Protein AF-A0A2M7X7B0-F1 (afdb_monomer_lite)

Secondary structure (DSSP, 8-state):
--HHHHHHHHHHHHHHHHHHHHHHTTTS-HHHHHHHHHHHHHHHHHHHHHHH--SHHHHHHHHHHHHHHHHHHHHHSTT-HHHHHHHHHHHHHHHHHHHHHHHHHHHHHHHHHHHHHHGGGTS--

Radius of gyration: 21.98 Å; chains: 1; bounding box: 60×20×62 Å

Sequence (125 aa):
VGIGSTMFIGLGLVALSMVVMMRVTGQAAPVAREDLAFALSVILLGMLMMVTRRNAVGQVIGFMSLENGLVLAATGAKGMPLVVEISVAFSVLIAFIVIGIFLFRIRERFDTVDLSALDRHRGGQ

pLDDT: mean 77.66, std 11.32, range [42.94, 92.81]

Foldseek 3Di:
DDPVVLVVVLVVQLVVLLVVLVVPVVPPDPQLSVLLSQLSSQLVNLVSQCVVDPDPVSPVVSVVSNLVSQLSNQVSPPPRVVSNVVSVVVVVVVVVVVVVVVVVVVVVVVVVVVVVVVVVVVDDD

Structure (mmCIF, N/CA/C/O backbone):
data_AF-A0A2M7X7B0-F1
#
_entry.id   AF-A0A2M7X7B0-F1
#
loop_
_atom_site.group_PDB
_atom_site.id
_atom_site.type_symbol
_atom_site.label_atom_id
_atom_site.label_alt_id
_atom_site.label_comp_id
_atom_site.label_asym_id
_atom_site.label_entity_id
_atom_site.label_seq_id
_atom_site.pdbx_PDB_ins_code
_atom_site.Cartn_x
_atom_site.Cartn_y
_atom_site.Cartn_z
_atom_site.occupancy
_atom_site.B_iso_or_equiv
_atom_site.auth_seq_id
_atom_site.auth_comp_id
_atom_site.auth_asym_id
_atom_site.auth_atom_id
_atom_site.pdbx_PDB_model_num
ATOM 1 N N . VAL A 1 1 ? -3.226 -9.394 -18.814 1.00 61.44 1 VAL A N 1
ATOM 2 C CA . VAL A 1 1 ? -4.581 -9.120 -18.276 1.00 61.44 1 VAL A CA 1
ATOM 3 C C . VAL A 1 1 ? -5.034 -7.779 -18.826 1.00 61.44 1 VAL A C 1
ATOM 5 O O . VAL A 1 1 ? -4.208 -6.874 -18.879 1.00 61.44 1 VAL A O 1
ATOM 8 N N . GLY A 1 2 ? -6.273 -7.660 -19.306 1.00 82.00 2 GLY A N 1
ATOM 9 C CA . GLY A 1 2 ? -6.800 -6.380 -19.790 1.00 82.00 2 GLY A CA 1
ATOM 10 C C . GLY A 1 2 ? -6.999 -5.382 -18.645 1.00 82.00 2 GLY A C 1
ATOM 11 O O . GLY A 1 2 ? -7.335 -5.784 -17.531 1.00 82.00 2 GLY A O 1
ATOM 12 N N . ILE A 1 3 ? -6.815 -4.088 -18.929 1.00 79.50 3 ILE A N 1
ATOM 13 C CA . ILE A 1 3 ? -6.933 -2.999 -17.939 1.00 79.50 3 ILE A CA 1
ATOM 14 C C . ILE A 1 3 ? -8.324 -3.010 -17.278 1.00 79.50 3 ILE A C 1
ATOM 16 O O . ILE A 1 3 ? -8.434 -2.887 -16.059 1.00 79.50 3 ILE A O 1
ATOM 20 N N . GLY A 1 4 ? -9.380 -3.253 -18.064 1.00 85.94 4 GLY A N 1
ATOM 21 C CA . GLY A 1 4 ? -10.751 -3.355 -17.555 1.00 85.94 4 GLY A CA 1
ATOM 22 C C . GLY A 1 4 ? -10.927 -4.486 -16.538 1.00 85.94 4 GLY A C 1
ATOM 23 O O . GLY A 1 4 ? -11.437 -4.256 -15.446 1.00 85.94 4 GLY A O 1
ATOM 24 N N . SER A 1 5 ? -10.423 -5.688 -16.835 1.00 87.19 5 SER A N 1
ATOM 25 C CA . SER A 1 5 ? -10.509 -6.833 -15.917 1.00 87.19 5 SER A CA 1
ATOM 26 C C . SER A 1 5 ? -9.789 -6.561 -14.594 1.00 87.19 5 SER A C 1
ATOM 28 O O . SER A 1 5 ? -10.313 -6.896 -13.535 1.00 87.19 5 SER A O 1
ATOM 30 N N . THR A 1 6 ? -8.622 -5.906 -14.626 1.00 88.12 6 THR A N 1
ATOM 31 C CA . THR A 1 6 ? -7.910 -5.533 -13.393 1.00 88.12 6 THR A CA 1
ATOM 32 C C . THR A 1 6 ? -8.660 -4.498 -12.561 1.00 88.12 6 THR A C 1
ATOM 34 O O . THR A 1 6 ? -8.628 -4.586 -11.338 1.00 88.12 6 THR A O 1
ATOM 37 N N . MET A 1 7 ? -9.372 -3.556 -13.190 1.00 88.50 7 MET A N 1
ATOM 38 C CA . MET A 1 7 ? -10.169 -2.568 -12.455 1.00 88.50 7 MET A CA 1
ATOM 39 C C . MET A 1 7 ? -11.377 -3.203 -11.763 1.00 88.50 7 MET A C 1
ATOM 41 O O . MET A 1 7 ? -11.644 -2.871 -10.612 1.00 88.50 7 MET A O 1
ATOM 45 N N . PHE A 1 8 ? -12.061 -4.155 -12.407 1.00 92.81 8 PHE A N 1
ATOM 46 C CA . PHE A 1 8 ? -13.165 -4.887 -11.772 1.00 92.81 8 PHE A CA 1
ATOM 47 C C . PHE A 1 8 ? -12.698 -5.730 -10.582 1.00 92.81 8 PHE A C 1
ATOM 49 O O . PHE A 1 8 ? -13.348 -5.724 -9.538 1.00 92.81 8 PHE A O 1
ATOM 56 N N . ILE A 1 9 ? -11.549 -6.404 -10.704 1.00 92.25 9 ILE A N 1
ATOM 57 C CA . ILE A 1 9 ? -10.947 -7.135 -9.579 1.00 92.25 9 ILE A CA 1
ATOM 58 C C . ILE A 1 9 ? -10.576 -6.157 -8.458 1.00 92.25 9 ILE A C 1
ATOM 60 O O . ILE A 1 9 ? -10.890 -6.414 -7.300 1.00 92.25 9 ILE A O 1
ATOM 64 N N . GLY A 1 10 ? -9.969 -5.015 -8.794 1.00 90.94 10 GLY A N 1
ATOM 65 C CA . GLY A 1 10 ? -9.628 -3.971 -7.827 1.00 90.94 10 GLY A CA 1
ATOM 66 C C . GLY A 1 10 ? -10.847 -3.445 -7.067 1.00 90.94 10 GLY A C 1
ATOM 67 O O . GLY A 1 10 ? -10.821 -3.384 -5.841 1.00 90.94 10 GLY A O 1
ATOM 68 N N . LEU A 1 11 ? -11.940 -3.144 -7.772 1.00 92.38 11 LEU A N 1
ATOM 69 C CA . LEU A 1 11 ? -13.203 -2.726 -7.160 1.00 92.38 11 LEU A CA 1
ATOM 70 C C . LEU A 1 11 ? -13.753 -3.798 -6.207 1.00 92.38 11 LEU A C 1
ATOM 72 O O . LEU A 1 11 ? -14.165 -3.482 -5.092 1.00 92.38 11 LEU A O 1
ATOM 76 N N . GLY A 1 12 ? -13.710 -5.067 -6.622 1.00 92.75 12 GLY A N 1
ATOM 77 C CA . GLY A 1 12 ? -14.117 -6.196 -5.787 1.00 92.75 12 GLY A CA 1
ATOM 78 C C . GLY A 1 12 ? -13.282 -6.328 -4.512 1.00 92.75 12 GLY A C 1
ATOM 79 O O . GLY A 1 12 ? -13.838 -6.562 -3.443 1.00 92.75 12 GLY A O 1
ATOM 80 N N . LEU A 1 13 ? -11.966 -6.121 -4.596 1.00 92.38 13 LEU A N 1
ATOM 81 C CA . LEU A 1 13 ? -11.069 -6.160 -3.435 1.00 92.38 13 LEU A CA 1
ATOM 82 C C . LEU A 1 13 ? -11.355 -5.031 -2.439 1.00 92.38 13 LEU A C 1
ATOM 84 O O . LEU A 1 13 ? -11.358 -5.277 -1.234 1.00 92.38 13 LEU A O 1
ATOM 88 N N . VAL A 1 14 ? -11.638 -3.818 -2.922 1.00 91.69 14 VAL A N 1
ATOM 89 C CA . VAL A 1 14 ? -12.016 -2.683 -2.061 1.00 91.69 14 VAL A CA 1
ATOM 90 C C . VAL A 1 14 ? -13.342 -2.964 -1.350 1.00 91.69 14 VAL A C 1
ATOM 92 O O . VAL A 1 14 ? -13.436 -2.820 -0.131 1.00 91.69 14 VAL A O 1
ATOM 95 N N . ALA A 1 15 ? -14.353 -3.430 -2.089 1.00 90.56 15 ALA A N 1
ATOM 96 C CA . ALA A 1 15 ? -15.643 -3.797 -1.509 1.00 90.56 15 ALA A CA 1
ATOM 97 C C . ALA A 1 15 ? -15.502 -4.927 -0.472 1.00 90.56 15 ALA A C 1
ATOM 99 O O . ALA A 1 15 ? -16.068 -4.843 0.619 1.00 90.56 15 ALA A O 1
ATOM 100 N N . LEU A 1 16 ? -14.699 -5.953 -0.778 1.00 90.12 16 LEU A N 1
ATOM 101 C CA . LEU A 1 16 ? -14.400 -7.053 0.139 1.00 90.12 16 LEU A CA 1
ATOM 102 C C . LEU A 1 16 ? -13.735 -6.547 1.422 1.00 90.12 16 LEU A C 1
ATOM 104 O O . LEU A 1 16 ? -14.159 -6.930 2.509 1.00 90.12 16 LEU A O 1
ATOM 108 N N . SER A 1 17 ? -12.734 -5.674 1.306 1.00 88.38 17 SER A N 1
ATOM 109 C CA . SER A 1 17 ? -12.041 -5.086 2.455 1.00 88.38 17 SER A CA 1
ATOM 110 C C . SER A 1 17 ? -13.009 -4.363 3.394 1.00 88.38 17 SER A C 1
ATOM 112 O O . SER A 1 17 ? -13.012 -4.614 4.603 1.00 88.38 17 SER A O 1
ATOM 114 N N . MET A 1 18 ? -13.901 -3.534 2.836 1.00 86.19 18 MET A N 1
ATOM 115 C CA . MET A 1 18 ? -14.935 -2.853 3.617 1.00 86.19 18 MET A CA 1
ATOM 116 C C . MET A 1 18 ? -15.866 -3.838 4.322 1.00 86.19 18 MET A C 1
ATOM 118 O O . MET A 1 18 ? -16.100 -3.695 5.519 1.00 86.19 18 MET A O 1
ATOM 122 N N . VAL A 1 19 ? -16.372 -4.859 3.624 1.00 87.38 19 VAL A N 1
ATOM 123 C CA . VAL A 1 19 ? -17.272 -5.859 4.226 1.00 87.38 19 VAL A CA 1
ATOM 124 C C . VAL A 1 19 ? -16.567 -6.644 5.334 1.00 87.38 19 VAL A C 1
ATOM 126 O O . VAL A 1 19 ? -17.147 -6.848 6.401 1.00 87.38 19 VAL A O 1
ATOM 129 N N . VAL A 1 20 ? -15.315 -7.054 5.122 1.00 86.25 20 VAL A N 1
ATOM 130 C CA . VAL A 1 20 ? -14.526 -7.799 6.114 1.00 86.25 20 VAL A CA 1
ATOM 131 C C . VAL A 1 20 ? -14.303 -6.959 7.366 1.00 86.25 20 VAL A C 1
ATOM 133 O O . VAL A 1 20 ? -14.635 -7.417 8.458 1.00 86.25 20 VAL A O 1
ATOM 136 N N . MET A 1 21 ? -13.840 -5.715 7.235 1.00 82.62 21 MET A N 1
ATOM 137 C CA . MET A 1 21 ? -13.657 -4.828 8.393 1.00 82.62 21 MET A CA 1
ATOM 138 C C . MET A 1 21 ? -14.987 -4.442 9.044 1.00 82.62 21 MET A C 1
ATOM 140 O O . MET A 1 21 ? -15.069 -4.234 10.258 1.00 82.62 21 MET A O 1
ATOM 144 N N . MET A 1 22 ? -16.076 -4.442 8.275 1.00 77.75 22 MET A N 1
ATOM 145 C CA . MET A 1 22 ? -17.410 -4.325 8.840 1.00 77.75 22 MET A CA 1
ATOM 146 C C . MET A 1 22 ? -17.753 -5.538 9.726 1.00 77.75 22 MET A C 1
ATOM 148 O O . MET A 1 22 ? -18.287 -5.392 10.821 1.00 77.75 22 MET A O 1
ATOM 152 N N . ARG A 1 23 ? -17.399 -6.758 9.341 1.00 78.19 23 ARG A N 1
ATOM 153 C CA . ARG A 1 23 ? -17.719 -7.946 10.152 1.00 78.19 23 ARG A CA 1
ATOM 154 C C . ARG A 1 23 ? -16.778 -8.135 11.341 1.00 78.19 23 ARG A C 1
ATOM 156 O O . ARG A 1 23 ? -17.248 -8.479 12.419 1.00 78.19 23 ARG A O 1
ATOM 163 N N . VAL A 1 24 ? -15.484 -7.885 11.158 1.00 75.44 24 VAL A N 1
ATOM 1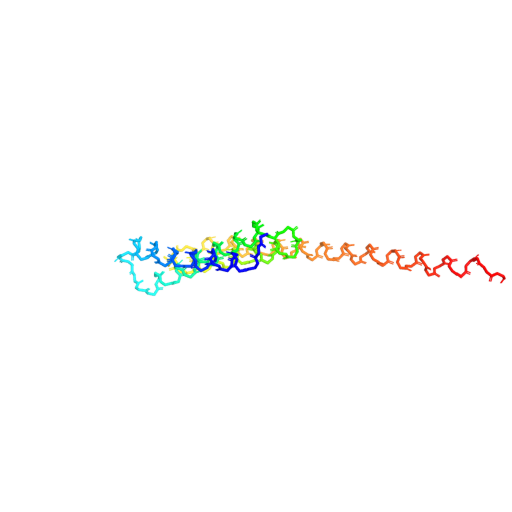64 C CA . VAL A 1 24 ? -14.444 -8.127 12.173 1.00 75.44 24 VAL A CA 1
ATOM 165 C C . VAL A 1 24 ? -14.485 -7.086 13.292 1.00 75.44 24 VAL A C 1
ATOM 167 O O . VAL A 1 24 ? -14.341 -7.421 14.463 1.00 75.44 24 VAL A O 1
ATOM 170 N N . THR A 1 25 ? -14.746 -5.825 12.956 1.00 68.38 25 THR A N 1
ATOM 171 C CA . THR A 1 25 ? -14.551 -4.689 13.871 1.00 68.38 25 THR A CA 1
ATOM 172 C C . THR A 1 25 ? -15.874 -4.188 14.468 1.00 68.38 25 THR A C 1
ATOM 174 O O . THR A 1 25 ? -16.034 -3.007 14.760 1.00 68.38 25 THR A O 1
ATOM 177 N N . GLY A 1 26 ? -16.864 -5.073 14.639 1.00 61.41 26 GLY A N 1
ATOM 178 C CA . GLY A 1 26 ? -18.219 -4.712 15.085 1.00 61.41 26 GLY A CA 1
ATOM 179 C C . GLY A 1 26 ? -18.312 -4.045 16.468 1.00 61.41 26 GLY A C 1
ATOM 180 O O . GLY A 1 26 ? -19.331 -3.428 16.757 1.00 61.41 26 GLY A O 1
ATOM 181 N N . GLN A 1 27 ? -17.266 -4.142 17.299 1.00 60.59 27 GLN A N 1
ATOM 182 C CA . GLN A 1 27 ? -17.201 -3.533 18.636 1.00 60.59 27 GLN A CA 1
ATOM 183 C C . GLN A 1 27 ? -16.160 -2.409 18.783 1.00 60.59 27 GLN A C 1
ATOM 185 O O . GLN A 1 27 ? -16.050 -1.837 19.865 1.00 60.59 27 GLN A O 1
ATOM 190 N N . ALA A 1 28 ? -15.387 -2.076 17.740 1.00 61.47 28 ALA A N 1
ATOM 191 C CA . ALA A 1 28 ? -14.409 -0.986 17.836 1.00 61.47 28 ALA A CA 1
ATOM 192 C C . ALA A 1 28 ? -15.009 0.365 17.419 1.00 61.47 28 ALA A C 1
ATOM 194 O O . ALA A 1 28 ? -16.049 0.432 16.761 1.00 61.47 28 ALA A O 1
ATOM 195 N N . ALA A 1 29 ? -14.333 1.453 17.800 1.00 70.00 29 ALA A N 1
ATOM 196 C CA . ALA A 1 29 ? -14.743 2.809 17.450 1.00 70.00 29 ALA A CA 1
ATOM 197 C C . ALA A 1 29 ? -14.882 2.971 15.916 1.00 70.00 29 ALA A C 1
ATOM 199 O O . ALA A 1 29 ? -14.003 2.499 15.188 1.00 70.00 29 ALA A O 1
ATOM 200 N N . PRO A 1 30 ? -15.923 3.671 15.418 1.00 67.12 30 PRO A N 1
ATOM 201 C CA . PRO A 1 30 ? -16.194 3.814 13.982 1.00 67.12 30 PRO A CA 1
ATOM 202 C C . PRO A 1 30 ? -14.986 4.295 13.166 1.00 67.12 30 PRO A C 1
ATOM 204 O O . PRO A 1 30 ? -14.710 3.751 12.104 1.00 67.12 30 PRO A O 1
ATOM 207 N N . VAL A 1 31 ? -14.208 5.232 13.719 1.00 66.94 31 VAL A N 1
ATOM 208 C CA . VAL A 1 31 ? -13.016 5.808 13.073 1.00 66.94 31 VAL A CA 1
ATOM 209 C C . VAL A 1 31 ? -11.907 4.767 12.865 1.00 66.94 31 VAL A C 1
ATOM 211 O O . VAL A 1 31 ? -11.364 4.650 11.774 1.00 66.94 31 VAL A O 1
ATOM 214 N N . ALA A 1 32 ? -11.618 3.934 13.871 1.00 72.38 32 ALA A N 1
ATOM 215 C CA . ALA A 1 32 ? -10.566 2.915 13.764 1.00 72.38 32 ALA A CA 1
ATOM 216 C C . ALA A 1 32 ? -10.912 1.825 12.733 1.00 72.38 32 ALA A C 1
ATOM 218 O O . ALA A 1 32 ? -10.038 1.226 12.113 1.00 72.38 32 ALA A O 1
ATOM 219 N N . ARG A 1 33 ? -12.205 1.561 12.538 1.00 75.81 33 ARG A N 1
ATOM 220 C CA . ARG A 1 33 ? -12.699 0.589 11.560 1.00 75.81 33 ARG A CA 1
ATOM 221 C C . ARG A 1 33 ? -12.526 1.068 10.125 1.00 75.81 33 ARG A C 1
ATOM 223 O O . ARG A 1 33 ? -12.178 0.261 9.267 1.00 75.81 33 ARG A O 1
ATOM 230 N N . GLU A 1 34 ? -12.792 2.345 9.875 1.00 80.00 34 GLU A N 1
ATOM 231 C CA . GLU A 1 34 ? -12.619 2.954 8.556 1.00 80.00 34 GLU A CA 1
ATOM 232 C C . GLU A 1 34 ? -11.140 2.966 8.161 1.00 80.00 34 GLU A C 1
ATOM 234 O O . GLU A 1 34 ? -10.804 2.456 7.092 1.00 80.00 34 GLU A O 1
ATOM 239 N N . ASP A 1 35 ? -10.251 3.404 9.059 1.00 82.06 35 ASP A N 1
ATOM 240 C CA . ASP A 1 35 ? -8.800 3.420 8.817 1.00 82.06 35 ASP A CA 1
ATOM 241 C C . ASP A 1 35 ? -8.253 2.024 8.476 1.00 82.06 35 ASP A C 1
ATOM 243 O O . ASP A 1 35 ? -7.499 1.857 7.515 1.00 82.06 35 ASP A O 1
ATOM 247 N N . LEU A 1 36 ? -8.692 0.987 9.200 1.00 82.19 36 LEU A N 1
ATOM 248 C CA . LEU A 1 36 ? -8.302 -0.400 8.928 1.00 82.19 36 LEU A CA 1
ATOM 249 C C . LEU A 1 36 ? -8.860 -0.921 7.591 1.00 82.19 36 LEU A C 1
ATOM 251 O O . LEU A 1 36 ? -8.176 -1.665 6.885 1.00 82.19 36 LEU A O 1
ATOM 255 N N . ALA A 1 37 ? -10.077 -0.528 7.207 1.00 86.56 37 ALA A N 1
ATOM 256 C CA . ALA A 1 37 ? -10.669 -0.895 5.917 1.00 86.56 37 ALA A CA 1
ATOM 257 C C . ALA A 1 37 ? -9.934 -0.249 4.740 1.00 86.56 37 ALA A C 1
ATOM 259 O O . ALA A 1 37 ? -9.701 -0.901 3.712 1.00 86.56 37 ALA A O 1
ATOM 260 N N . PHE A 1 38 ? -9.525 1.010 4.889 1.00 87.62 38 PHE A N 1
ATOM 261 C CA . PHE A 1 38 ? -8.681 1.687 3.910 1.00 87.62 38 PHE A CA 1
ATOM 262 C C . PHE A 1 38 ? -7.309 1.025 3.813 1.00 87.62 38 PHE A C 1
ATOM 264 O O . PHE A 1 38 ? -6.875 0.686 2.711 1.00 87.62 38 PHE A O 1
ATOM 271 N N . ALA A 1 39 ? -6.676 0.748 4.949 1.00 89.31 39 ALA A N 1
ATOM 272 C CA . ALA A 1 39 ? -5.383 0.080 5.014 1.00 89.31 39 ALA A CA 1
ATOM 273 C C . ALA A 1 39 ? -5.382 -1.279 4.297 1.00 89.31 39 ALA A C 1
ATOM 275 O O . ALA A 1 39 ? -4.561 -1.525 3.411 1.00 89.31 39 ALA A O 1
ATOM 276 N N . LEU A 1 40 ? -6.360 -2.136 4.606 1.00 89.25 40 LEU A N 1
ATOM 277 C CA . LEU A 1 40 ? -6.497 -3.446 3.970 1.00 89.25 40 LEU A CA 1
ATOM 278 C C . LEU A 1 40 ? -6.781 -3.329 2.461 1.00 89.25 40 LEU A C 1
ATOM 280 O O . LEU A 1 40 ? -6.237 -4.104 1.673 1.00 89.25 40 LEU A O 1
ATOM 284 N N . SER A 1 41 ? -7.565 -2.335 2.035 1.00 91.88 41 SER A N 1
ATOM 285 C CA . SER A 1 41 ? -7.825 -2.090 0.608 1.00 91.88 41 SER A CA 1
ATOM 286 C C . SER A 1 41 ? -6.537 -1.754 -0.143 1.00 91.88 41 SER A C 1
ATOM 288 O O . SER A 1 41 ? -6.268 -2.313 -1.207 1.00 91.88 41 SER A O 1
ATOM 290 N N . VAL A 1 42 ? -5.716 -0.869 0.426 1.00 91.38 42 VAL A N 1
ATOM 291 C CA . VAL A 1 42 ? -4.437 -0.444 -0.156 1.00 91.38 42 VAL A CA 1
ATOM 292 C C . VAL A 1 42 ? -3.460 -1.621 -0.260 1.00 91.38 42 VAL A C 1
ATOM 294 O O . VAL A 1 42 ? -2.832 -1.797 -1.306 1.00 91.38 42 VAL A O 1
ATOM 297 N N . ILE A 1 43 ? -3.397 -2.483 0.760 1.00 91.00 43 ILE A N 1
ATOM 298 C CA . ILE A 1 43 ? -2.580 -3.709 0.744 1.00 91.00 43 ILE A CA 1
ATOM 299 C C . ILE A 1 43 ? -3.009 -4.641 -0.398 1.00 91.00 43 ILE A C 1
ATOM 301 O O . ILE A 1 43 ? -2.174 -5.082 -1.192 1.00 91.00 43 ILE A O 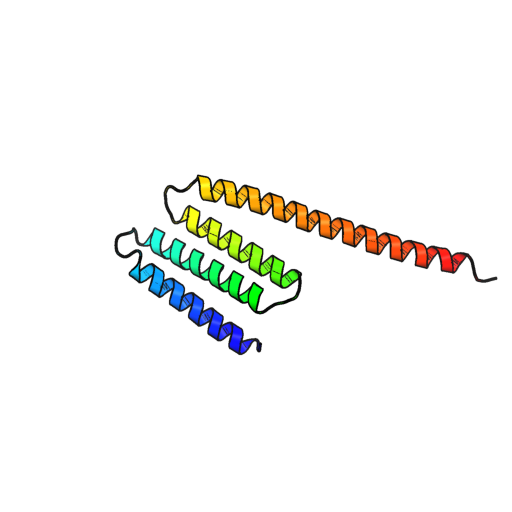1
ATOM 305 N N . LEU A 1 44 ? -4.311 -4.924 -0.519 1.00 90.75 44 LEU A N 1
ATOM 306 C CA . LEU A 1 44 ? -4.844 -5.821 -1.551 1.00 90.75 44 LEU A CA 1
ATOM 307 C C . LEU A 1 44 ? -4.623 -5.274 -2.968 1.00 90.75 44 LEU A C 1
ATOM 309 O O . LEU A 1 44 ? -4.281 -6.033 -3.876 1.00 90.75 44 LEU A O 1
ATOM 313 N N . LEU A 1 45 ? -4.768 -3.961 -3.164 1.00 91.19 45 LEU A N 1
ATOM 314 C CA . LEU A 1 45 ? -4.489 -3.305 -4.444 1.00 91.19 45 LEU A CA 1
ATOM 315 C C . LEU A 1 45 ? -2.992 -3.311 -4.783 1.00 91.19 45 LEU A C 1
ATOM 317 O O . LEU A 1 45 ? -2.634 -3.552 -5.938 1.00 91.19 45 LEU A O 1
ATOM 321 N N . GLY A 1 46 ? -2.119 -3.105 -3.792 1.00 87.31 46 GLY A N 1
ATOM 322 C CA . GLY A 1 46 ? -0.669 -3.242 -3.944 1.00 87.31 46 GLY A CA 1
ATOM 323 C C . GLY A 1 46 ? -0.276 -4.650 -4.394 1.00 87.31 46 GLY A C 1
ATOM 324 O O . GLY A 1 46 ? 0.447 -4.805 -5.382 1.00 87.31 46 GLY A O 1
ATOM 325 N N . MET A 1 47 ? -0.843 -5.681 -3.758 1.00 87.81 47 MET A N 1
ATOM 326 C CA . MET A 1 47 ? -0.653 -7.078 -4.170 1.00 87.81 47 MET A CA 1
ATOM 327 C C . MET A 1 47 ? -1.202 -7.356 -5.574 1.00 87.81 47 MET A C 1
ATOM 329 O O . MET A 1 47 ? -0.518 -7.981 -6.385 1.00 87.81 47 MET A O 1
ATOM 333 N N . LEU A 1 48 ? -2.398 -6.860 -5.912 1.00 88.81 48 LEU A N 1
ATOM 334 C CA . LEU A 1 48 ? -2.957 -6.999 -7.261 1.00 88.81 48 LEU A CA 1
ATOM 335 C C . LEU A 1 48 ? -2.034 -6.367 -8.316 1.00 88.81 48 LEU A C 1
ATOM 337 O O . LEU A 1 48 ? -1.825 -6.954 -9.382 1.00 88.81 48 LEU A O 1
ATOM 341 N N . MET A 1 49 ? -1.445 -5.202 -8.031 1.00 85.81 49 MET A N 1
ATOM 342 C CA . MET A 1 49 ? -0.459 -4.573 -8.916 1.00 85.81 49 MET A CA 1
ATOM 343 C C . MET A 1 49 ? 0.790 -5.437 -9.100 1.00 85.81 49 MET A C 1
ATOM 345 O O . MET A 1 49 ? 1.217 -5.622 -10.239 1.00 85.81 49 MET A O 1
ATOM 349 N N . MET A 1 50 ? 1.335 -6.012 -8.024 1.00 85.31 50 MET A N 1
ATOM 350 C CA . MET A 1 50 ? 2.500 -6.903 -8.109 1.00 85.31 50 MET A CA 1
ATOM 351 C C . MET A 1 50 ? 2.225 -8.169 -8.923 1.00 85.31 50 MET A C 1
ATOM 353 O O . MET A 1 50 ? 3.081 -8.614 -9.682 1.00 85.31 50 MET A O 1
ATOM 357 N N . VAL A 1 51 ? 1.030 -8.750 -8.790 1.00 83.81 51 VAL A N 1
ATOM 358 C CA . VAL A 1 51 ? 0.644 -9.964 -9.528 1.00 83.81 51 VAL A CA 1
ATOM 359 C C . VAL A 1 51 ? 0.419 -9.664 -11.012 1.00 83.81 51 VAL A C 1
ATOM 361 O O . VAL A 1 51 ? 0.762 -10.465 -11.881 1.00 83.81 51 VAL A O 1
ATOM 364 N N . THR A 1 52 ? -0.166 -8.506 -11.325 1.00 81.56 52 THR A N 1
ATOM 365 C CA . THR A 1 52 ? -0.568 -8.162 -12.698 1.00 81.56 52 THR A CA 1
ATOM 366 C C . THR A 1 52 ? 0.548 -7.526 -13.523 1.00 81.56 52 THR A C 1
ATOM 368 O O . THR A 1 52 ? 0.523 -7.640 -14.753 1.00 81.56 52 THR A O 1
ATOM 371 N N . ARG A 1 53 ? 1.535 -6.877 -12.890 1.00 77.81 53 ARG A N 1
ATOM 372 C CA . ARG A 1 53 ? 2.623 -6.169 -13.579 1.00 77.81 53 ARG A CA 1
ATOM 373 C C . ARG A 1 53 ? 3.981 -6.817 -13.317 1.00 77.81 53 ARG A C 1
ATOM 375 O O . ARG A 1 53 ? 4.427 -6.926 -12.187 1.00 77.81 53 ARG A O 1
ATOM 382 N N . ARG A 1 54 ? 4.673 -7.184 -14.403 1.00 77.38 54 ARG A N 1
ATOM 383 C CA . ARG A 1 54 ? 6.021 -7.789 -14.376 1.00 77.38 54 ARG A CA 1
ATOM 384 C C . ARG A 1 54 ? 7.167 -6.787 -14.562 1.00 77.38 54 ARG A C 1
ATOM 386 O O . ARG A 1 54 ? 8.322 -7.190 -14.614 1.00 77.38 54 ARG A O 1
ATOM 393 N N . ASN A 1 55 ? 6.872 -5.498 -14.734 1.00 77.50 55 ASN A N 1
ATOM 394 C CA . ASN A 1 55 ? 7.906 -4.477 -14.895 1.00 77.50 55 ASN A CA 1
ATOM 395 C C . ASN A 1 55 ? 8.418 -4.006 -13.525 1.00 77.50 55 ASN A C 1
ATOM 397 O O . ASN A 1 55 ? 7.630 -3.818 -12.602 1.00 77.50 55 ASN A O 1
ATOM 401 N N . ALA A 1 56 ? 9.726 -3.749 -13.417 1.00 73.75 56 ALA A N 1
ATOM 402 C CA . ALA A 1 56 ? 10.369 -3.340 -12.163 1.00 73.75 56 ALA A CA 1
ATOM 403 C C . ALA A 1 56 ? 9.682 -2.125 -11.506 1.00 73.75 56 ALA A C 1
ATOM 405 O O . ALA A 1 56 ? 9.454 -2.110 -10.303 1.00 73.75 56 ALA A O 1
ATOM 406 N N . VAL A 1 57 ? 9.258 -1.144 -12.311 1.00 75.38 57 VAL A N 1
ATOM 407 C CA . VAL A 1 57 ? 8.520 0.037 -11.830 1.00 75.38 57 VAL A CA 1
ATOM 408 C C . VAL A 1 57 ? 7.170 -0.344 -11.209 1.00 75.38 57 VAL A C 1
ATOM 410 O O . VAL A 1 57 ? 6.815 0.172 -10.156 1.00 75.38 57 VAL A O 1
ATOM 413 N N . GLY A 1 58 ? 6.420 -1.266 -11.824 1.00 79.25 58 GLY A N 1
ATOM 414 C CA . GLY A 1 58 ? 5.141 -1.734 -11.282 1.00 79.25 58 GLY A CA 1
ATOM 415 C C . GLY A 1 58 ? 5.309 -2.525 -9.986 1.00 79.25 58 GLY A C 1
ATOM 416 O O 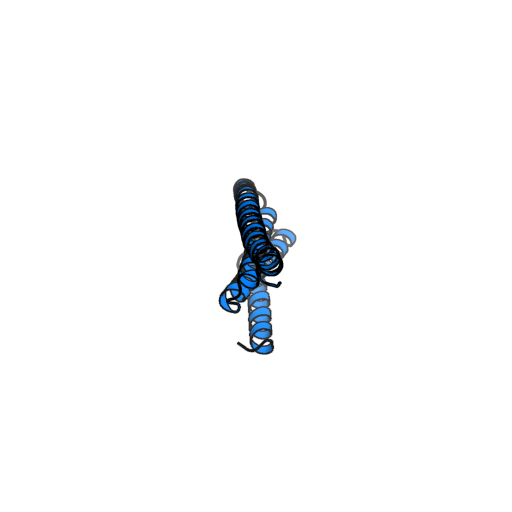. GLY A 1 58 ? 4.498 -2.379 -9.076 1.00 79.25 58 GLY A O 1
ATOM 417 N N . GLN A 1 59 ? 6.395 -3.294 -9.877 1.00 80.50 59 GLN A N 1
ATOM 418 C CA . GLN A 1 59 ? 6.775 -3.988 -8.647 1.00 80.50 59 GLN A CA 1
ATOM 419 C C . GLN A 1 59 ? 7.074 -3.005 -7.507 1.00 80.50 59 GLN A C 1
ATOM 421 O O . GLN A 1 59 ? 6.529 -3.168 -6.418 1.00 80.50 59 GLN A O 1
ATOM 426 N N . VAL A 1 60 ? 7.863 -1.955 -7.769 1.00 82.38 60 VAL A N 1
ATOM 427 C CA . VAL A 1 60 ? 8.175 -0.908 -6.779 1.00 82.38 60 VAL A CA 1
ATOM 428 C C . VAL A 1 60 ? 6.910 -0.170 -6.341 1.00 82.38 60 VAL A C 1
ATOM 430 O O . VAL A 1 60 ? 6.678 -0.023 -5.148 1.00 82.38 60 VAL A O 1
ATOM 433 N N . ILE A 1 61 ? 6.043 0.242 -7.270 1.00 85.12 61 ILE A N 1
ATOM 434 C CA . ILE A 1 61 ? 4.791 0.942 -6.926 1.00 85.12 61 ILE A CA 1
ATOM 435 C C . ILE A 1 61 ? 3.865 0.049 -6.088 1.00 85.12 61 ILE A C 1
ATOM 437 O O . ILE A 1 61 ? 3.291 0.512 -5.100 1.00 85.12 61 ILE A O 1
ATOM 441 N N . GLY A 1 62 ? 3.723 -1.226 -6.464 1.00 86.69 62 GLY A N 1
ATOM 442 C CA . GLY A 1 62 ? 2.937 -2.193 -5.698 1.00 86.69 62 GLY A CA 1
ATOM 443 C C . GLY A 1 62 ? 3.490 -2.389 -4.286 1.00 86.69 62 GLY A C 1
ATOM 444 O O . GLY A 1 62 ? 2.720 -2.456 -3.332 1.00 86.69 62 GLY A O 1
ATOM 445 N N . PHE A 1 63 ? 4.816 -2.408 -4.147 1.00 86.06 63 PHE A N 1
ATOM 446 C CA . PHE A 1 63 ? 5.507 -2.544 -2.866 1.00 86.06 63 PHE A CA 1
ATOM 447 C C . PHE A 1 63 ? 5.316 -1.329 -1.964 1.00 86.06 63 PHE A C 1
ATOM 449 O O . PHE A 1 63 ? 4.854 -1.482 -0.838 1.00 86.06 63 PHE A O 1
ATOM 456 N N . MET A 1 64 ? 5.566 -0.128 -2.487 1.00 86.38 64 MET A N 1
ATOM 457 C CA . MET A 1 64 ? 5.353 1.127 -1.757 1.00 86.38 64 MET A CA 1
ATOM 458 C C . MET A 1 64 ? 3.892 1.267 -1.309 1.00 86.38 64 MET A C 1
ATOM 460 O O . MET A 1 64 ? 3.604 1.750 -0.219 1.00 86.38 64 MET A O 1
ATOM 464 N N . SER A 1 65 ? 2.949 0.817 -2.144 1.00 89.12 65 SER A N 1
ATOM 465 C CA . SER A 1 65 ? 1.523 0.809 -1.802 1.00 89.12 65 SER A CA 1
ATOM 466 C C . SER A 1 65 ? 1.229 -0.158 -0.651 1.00 89.12 65 SER A C 1
ATOM 468 O O . SER A 1 65 ? 0.561 0.229 0.301 1.00 89.12 65 SER A O 1
ATOM 470 N N . LEU A 1 66 ? 1.753 -1.388 -0.700 1.00 89.62 66 LEU A N 1
ATOM 471 C CA . LEU A 1 66 ? 1.600 -2.374 0.376 1.00 89.62 66 LEU A CA 1
ATOM 472 C C . LEU A 1 66 ? 2.140 -1.831 1.705 1.00 89.62 66 LEU A C 1
ATOM 474 O O . LEU A 1 66 ? 1.445 -1.891 2.716 1.00 89.62 66 LEU A O 1
ATOM 478 N N . GLU A 1 67 ? 3.334 -1.248 1.682 1.00 86.81 67 GLU A N 1
ATOM 479 C CA . GLU A 1 67 ? 3.977 -0.643 2.846 1.00 86.81 67 GLU A CA 1
ATOM 480 C C . GLU A 1 67 ? 3.144 0.495 3.451 1.00 86.81 67 GLU A C 1
ATOM 482 O O . GLU A 1 67 ? 2.847 0.471 4.644 1.00 86.81 67 GLU A O 1
ATOM 487 N N . ASN A 1 68 ? 2.665 1.429 2.624 1.00 87.94 68 ASN A N 1
ATOM 488 C CA . ASN A 1 68 ? 1.780 2.508 3.075 1.00 87.94 68 ASN A CA 1
ATOM 489 C C . ASN A 1 68 ? 0.481 1.976 3.696 1.00 87.94 68 ASN A C 1
ATOM 491 O O . ASN A 1 68 ? 0.009 2.506 4.701 1.00 87.94 68 ASN A O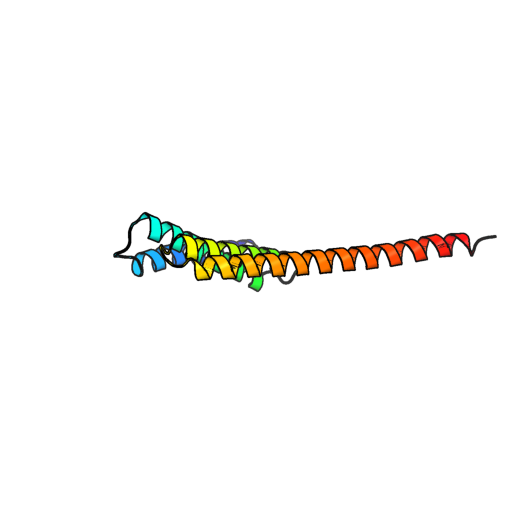 1
ATOM 495 N N . GLY A 1 69 ? -0.095 0.916 3.122 1.00 87.19 69 GLY A N 1
ATOM 496 C CA . GLY A 1 69 ? -1.266 0.258 3.694 1.00 87.19 69 GLY A CA 1
ATOM 497 C C . GLY A 1 69 ? -0.973 -0.372 5.058 1.00 87.19 69 GLY A C 1
ATOM 498 O O . GLY A 1 69 ? -1.800 -0.294 5.960 1.00 87.19 69 GLY A O 1
ATOM 499 N N . LEU A 1 70 ? 0.218 -0.936 5.253 1.00 85.50 70 LEU A N 1
ATOM 500 C CA . LEU A 1 70 ? 0.634 -1.547 6.519 1.00 85.50 70 LEU A CA 1
ATOM 501 C C . LEU A 1 70 ? 0.885 -0.494 7.611 1.00 85.50 70 LEU A C 1
ATOM 503 O O . LEU A 1 70 ? 0.452 -0.672 8.750 1.00 85.50 70 LEU A O 1
ATOM 507 N N . VAL A 1 71 ? 1.487 0.643 7.245 1.00 83.69 71 VAL A N 1
ATOM 508 C CA . VAL A 1 71 ? 1.638 1.810 8.130 1.00 83.69 71 VAL A CA 1
ATOM 509 C C . VAL A 1 71 ? 0.270 2.358 8.545 1.00 83.69 71 VAL A C 1
ATOM 511 O O . VAL A 1 71 ? 0.042 2.573 9.734 1.00 83.69 71 VAL A O 1
ATOM 514 N N . LEU A 1 72 ? -0.665 2.510 7.598 1.00 84.38 72 LEU A N 1
ATOM 515 C CA . LEU A 1 72 ? -2.026 2.977 7.884 1.00 84.38 72 LEU A CA 1
ATOM 516 C C . LEU A 1 72 ? -2.780 2.017 8.822 1.00 84.38 72 LEU A C 1
ATOM 518 O O . LEU A 1 72 ? -3.467 2.458 9.745 1.00 84.38 72 LEU A O 1
ATOM 522 N N . ALA A 1 73 ? -2.615 0.701 8.634 1.00 83.62 73 ALA A N 1
ATOM 523 C CA . ALA A 1 73 ? -3.195 -0.300 9.530 1.00 83.62 73 ALA A CA 1
ATOM 524 C C . ALA A 1 73 ? -2.656 -0.152 10.959 1.00 83.62 73 ALA A C 1
ATOM 526 O O . ALA A 1 73 ? -3.422 -0.206 11.922 1.00 83.62 73 ALA A O 1
ATOM 527 N N . ALA A 1 74 ? -1.347 0.060 11.096 1.00 80.44 74 ALA A N 1
ATOM 528 C CA . ALA A 1 74 ? -0.686 0.196 12.387 1.00 80.44 74 ALA A CA 1
ATOM 529 C C . ALA A 1 74 ? -1.076 1.492 13.119 1.00 80.44 74 ALA A C 1
ATOM 531 O O . ALA A 1 74 ? -1.215 1.479 14.340 1.00 80.44 74 ALA A O 1
ATOM 532 N N . THR A 1 75 ? -1.318 2.593 12.397 1.00 75.81 75 THR A N 1
ATOM 533 C CA . THR A 1 75 ? -1.837 3.835 12.995 1.00 75.81 75 THR A CA 1
ATOM 534 C C . THR A 1 75 ? -3.316 3.735 13.374 1.00 75.81 75 THR A C 1
ATOM 536 O O . THR A 1 75 ? -3.718 4.283 14.400 1.00 75.81 75 THR A O 1
ATOM 539 N N . GLY A 1 76 ? -4.123 3.016 12.583 1.00 73.00 76 GLY A N 1
ATOM 540 C CA . GLY A 1 76 ? -5.545 2.778 12.870 1.00 73.00 76 GLY A CA 1
ATOM 541 C C . GLY A 1 76 ? -5.765 1.836 14.061 1.00 73.00 76 GLY A C 1
ATOM 542 O O . GLY A 1 76 ? -6.706 2.003 14.842 1.00 73.00 76 GLY A O 1
ATOM 543 N N . ALA A 1 77 ? -4.857 0.879 14.267 1.00 71.06 77 ALA A N 1
ATOM 544 C CA . ALA A 1 77 ? -4.806 0.031 15.452 1.00 71.06 77 ALA A CA 1
ATOM 545 C C . ALA A 1 77 ? -4.116 0.768 16.619 1.00 71.06 77 ALA A C 1
ATOM 547 O O . ALA A 1 77 ? -2.921 0.595 16.866 1.00 71.06 77 ALA A O 1
ATOM 548 N N . LYS A 1 78 ? -4.867 1.602 17.359 1.00 62.91 78 LYS A N 1
ATOM 549 C CA . LYS A 1 78 ? -4.364 2.288 18.570 1.00 62.91 78 LYS A CA 1
ATOM 550 C C . LYS A 1 78 ? -3.613 1.305 19.483 1.00 62.91 78 LYS A C 1
ATOM 552 O O . LYS A 1 78 ? -4.233 0.430 20.079 1.00 62.91 78 LYS A O 1
ATOM 557 N N . GLY A 1 79 ? -2.297 1.497 19.625 1.00 61.31 79 GLY A N 1
ATOM 558 C CA . GLY A 1 79 ? -1.458 0.748 20.570 1.00 61.31 79 GLY A CA 1
ATOM 559 C C . GLY A 1 79 ? -0.356 -0.131 19.969 1.00 61.31 79 GLY A C 1
ATOM 560 O O . GLY A 1 79 ? 0.270 -0.864 20.729 1.00 61.31 79 GLY A O 1
ATOM 561 N N . MET A 1 80 ? -0.070 -0.061 18.660 1.00 67.88 80 MET A N 1
ATOM 562 C CA . MET A 1 80 ? 1.011 -0.845 18.025 1.00 67.88 80 MET A CA 1
ATOM 563 C C . MET A 1 80 ? 2.198 0.003 17.503 1.00 67.88 80 MET A C 1
ATOM 565 O O . MET A 1 80 ? 2.507 -0.047 16.311 1.00 67.88 80 MET A O 1
ATOM 569 N N . PRO A 1 81 ? 2.921 0.754 18.365 1.00 68.12 81 PRO A N 1
ATOM 570 C CA . PRO A 1 81 ? 4.038 1.607 17.937 1.00 68.12 81 PRO A CA 1
ATOM 571 C C . PRO A 1 81 ? 5.198 0.820 17.301 1.00 68.12 81 PRO A C 1
ATOM 573 O O . PRO A 1 81 ? 5.792 1.285 16.334 1.00 68.12 81 PRO A O 1
ATOM 576 N N . LEU A 1 82 ? 5.459 -0.411 17.759 1.00 76.38 82 LEU A N 1
ATOM 577 C CA . LEU A 1 82 ? 6.549 -1.246 17.234 1.00 76.38 82 LEU A CA 1
ATOM 578 C C . LEU A 1 82 ? 6.386 -1.601 15.747 1.00 76.38 82 LEU A C 1
ATOM 580 O O . LEU A 1 82 ? 7.371 -1.677 15.017 1.00 76.38 82 LEU A O 1
ATOM 584 N N . VAL A 1 83 ? 5.152 -1.811 15.277 1.00 73.12 83 VAL A N 1
ATOM 585 C CA . VAL A 1 83 ? 4.897 -2.147 13.865 1.00 73.12 83 VAL A CA 1
ATOM 586 C C . VAL A 1 83 ? 5.204 -0.948 12.970 1.00 73.12 83 VAL A C 1
ATOM 588 O O . VAL A 1 83 ? 5.791 -1.115 11.900 1.00 73.12 83 VAL A O 1
ATOM 591 N N . VAL A 1 84 ? 4.858 0.261 13.424 1.00 74.19 84 VAL A N 1
ATOM 592 C CA . VAL A 1 84 ? 5.170 1.509 12.715 1.00 74.19 84 VAL A CA 1
ATOM 593 C C . VAL A 1 84 ? 6.681 1.704 12.631 1.00 74.19 84 VAL A C 1
ATOM 595 O O . VAL A 1 84 ? 7.197 1.939 11.543 1.00 74.19 84 VAL A O 1
ATOM 598 N N . GLU A 1 85 ? 7.402 1.548 13.743 1.00 81.19 85 GLU A N 1
ATOM 599 C CA . GLU A 1 85 ? 8.861 1.723 13.781 1.00 81.19 85 GLU A CA 1
ATOM 600 C C . GLU A 1 85 ? 9.591 0.764 12.830 1.00 81.19 85 GLU A C 1
ATOM 602 O O . GLU A 1 85 ? 10.440 1.199 12.048 1.00 81.19 85 GLU A O 1
ATOM 607 N N . ILE A 1 86 ? 9.222 -0.524 12.829 1.00 81.69 86 ILE A N 1
ATOM 608 C CA . ILE A 1 86 ? 9.812 -1.523 11.922 1.00 81.69 86 ILE A CA 1
ATOM 609 C C . ILE A 1 86 ? 9.478 -1.201 10.460 1.00 81.69 86 ILE A C 1
ATOM 611 O O . ILE A 1 86 ? 10.353 -1.302 9.599 1.00 81.69 86 ILE A O 1
ATOM 615 N N . SER A 1 87 ? 8.243 -0.780 10.173 1.00 76.44 87 SER A N 1
ATOM 616 C CA . SER A 1 87 ? 7.822 -0.418 8.811 1.00 76.44 87 SER A CA 1
ATOM 617 C C . SER A 1 87 ? 8.598 0.792 8.288 1.00 76.44 87 SER A C 1
ATOM 619 O O . SER A 1 87 ? 9.073 0.790 7.156 1.00 76.44 87 SER A O 1
ATOM 621 N N . VAL A 1 88 ? 8.814 1.808 9.128 1.00 80.50 88 VAL A N 1
ATOM 622 C CA . VAL A 1 88 ? 9.622 2.979 8.761 1.00 80.50 88 VAL A CA 1
ATOM 623 C C . VAL A 1 88 ? 11.075 2.577 8.502 1.00 80.50 88 VAL A C 1
ATOM 625 O O . VAL A 1 88 ? 11.631 2.945 7.468 1.00 80.50 88 VAL A O 1
ATOM 628 N N . ALA A 1 89 ? 11.687 1.776 9.379 1.00 84.56 89 ALA A N 1
ATOM 629 C CA . ALA A 1 89 ? 13.057 1.298 9.177 1.00 84.56 89 ALA A CA 1
ATOM 630 C C . ALA A 1 89 ? 13.209 0.500 7.866 1.00 84.56 89 ALA A C 1
ATOM 632 O O . ALA A 1 89 ? 14.196 0.653 7.143 1.00 84.56 89 ALA A O 1
ATOM 633 N N . PHE A 1 90 ? 12.209 -0.314 7.532 1.00 82.38 90 PHE A N 1
ATOM 634 C CA . PHE A 1 90 ? 12.172 -1.088 6.298 1.00 82.38 90 PHE A CA 1
ATOM 635 C C . PHE A 1 90 ? 12.021 -0.205 5.046 1.00 82.38 90 PHE A C 1
ATOM 637 O O . PHE A 1 90 ? 12.773 -0.396 4.086 1.00 82.38 90 PHE A O 1
ATOM 644 N N . SER A 1 91 ? 11.162 0.822 5.078 1.00 79.62 91 SER A N 1
ATOM 645 C CA . SER A 1 91 ? 11.022 1.768 3.954 1.00 79.62 91 SER A CA 1
ATOM 646 C C . SER A 1 91 ? 12.323 2.522 3.667 1.00 79.62 91 SER A C 1
ATOM 648 O O . SER A 1 91 ? 12.706 2.700 2.507 1.00 79.62 91 SER A O 1
ATOM 650 N N . VAL A 1 92 ? 13.077 2.886 4.711 1.00 82.06 92 VAL A N 1
ATOM 651 C CA . VAL A 1 92 ? 14.405 3.501 4.563 1.00 82.06 92 VAL A CA 1
ATOM 652 C C . VAL A 1 92 ? 15.384 2.539 3.881 1.00 82.06 92 VAL A C 1
ATOM 654 O O . VAL A 1 92 ? 16.083 2.945 2.951 1.00 82.06 92 VAL A O 1
ATOM 657 N N . LEU A 1 93 ? 15.412 1.257 4.267 1.00 85.38 93 LEU A N 1
ATOM 658 C CA . LEU A 1 93 ? 16.255 0.243 3.618 1.00 85.38 93 LEU A CA 1
ATOM 659 C C . LEU A 1 93 ? 15.932 0.100 2.121 1.00 85.38 93 LEU A C 1
ATOM 661 O O . LEU A 1 93 ? 16.839 0.068 1.287 1.00 85.38 93 LEU A O 1
ATOM 665 N N . ILE A 1 94 ? 14.648 0.049 1.768 1.00 80.75 94 ILE A N 1
ATOM 666 C CA . ILE A 1 94 ? 14.196 -0.050 0.374 1.00 80.75 94 ILE A CA 1
ATOM 667 C C . ILE A 1 94 ? 14.590 1.200 -0.416 1.00 80.75 94 ILE A C 1
ATOM 669 O O . ILE A 1 94 ? 15.082 1.077 -1.540 1.00 80.75 94 ILE A O 1
ATOM 673 N N . ALA A 1 95 ? 14.453 2.393 0.169 1.00 77.38 95 ALA A N 1
ATOM 674 C CA . ALA A 1 95 ? 14.899 3.637 -0.453 1.00 77.38 95 ALA A CA 1
ATOM 675 C C . ALA A 1 95 ? 16.401 3.600 -0.786 1.00 77.38 95 ALA A C 1
ATOM 677 O O . ALA A 1 95 ? 16.787 3.953 -1.903 1.00 77.38 95 ALA A O 1
ATOM 678 N N . PHE A 1 96 ? 17.243 3.091 0.122 1.00 85.31 96 PHE A N 1
ATOM 679 C CA . PHE A 1 96 ? 18.673 2.896 -0.144 1.00 85.31 96 PHE A CA 1
ATOM 680 C C . PHE A 1 96 ? 18.936 1.917 -1.296 1.00 85.31 96 PHE A C 1
ATOM 682 O O . PHE A 1 96 ? 19.773 2.207 -2.151 1.00 85.31 96 PHE A O 1
ATOM 689 N N . ILE A 1 97 ? 18.212 0.793 -1.368 1.00 80.94 97 ILE A N 1
ATOM 690 C CA . ILE A 1 97 ? 18.341 -0.175 -2.473 1.00 80.94 97 ILE A CA 1
ATOM 691 C C . ILE A 1 97 ? 17.969 0.476 -3.809 1.00 80.94 97 ILE A C 1
ATOM 693 O O . ILE A 1 97 ? 18.710 0.348 -4.784 1.00 80.94 97 ILE A O 1
ATOM 697 N N . VAL A 1 98 ? 16.848 1.201 -3.864 1.00 79.19 98 VAL A N 1
ATOM 698 C CA . VAL A 1 98 ? 16.393 1.887 -5.082 1.00 79.19 98 VAL A CA 1
ATOM 699 C C . VAL A 1 98 ? 17.415 2.929 -5.532 1.00 79.19 98 VAL A C 1
ATOM 701 O O . VAL A 1 98 ? 17.769 2.948 -6.710 1.00 79.19 98 VAL A O 1
ATOM 704 N N . ILE A 1 99 ? 17.934 3.749 -4.612 1.00 78.44 99 ILE A N 1
ATOM 705 C CA . ILE A 1 99 ? 18.996 4.724 -4.903 1.00 78.44 99 ILE A CA 1
ATOM 706 C C . ILE A 1 99 ? 20.251 4.008 -5.415 1.00 78.44 99 ILE A C 1
ATOM 708 O O . ILE A 1 99 ? 20.810 4.423 -6.427 1.00 78.44 99 ILE A O 1
ATOM 712 N N . GLY A 1 100 ? 20.663 2.908 -4.780 1.00 82.12 100 GLY A N 1
ATOM 713 C CA . GLY A 1 100 ? 21.808 2.102 -5.208 1.00 82.12 100 GLY A CA 1
ATOM 714 C C . GLY A 1 100 ? 21.654 1.562 -6.631 1.00 82.12 100 GLY A C 1
ATOM 715 O O . GLY A 1 100 ? 22.559 1.725 -7.449 1.00 82.12 100 GLY A O 1
ATOM 716 N N . ILE A 1 101 ? 20.486 1.001 -6.964 1.00 82.44 101 ILE A N 1
ATOM 717 C CA . ILE A 1 101 ? 20.161 0.560 -8.331 1.00 82.44 101 ILE A CA 1
ATOM 718 C C . ILE A 1 101 ? 20.224 1.744 -9.297 1.00 82.44 101 ILE A C 1
ATOM 720 O O . ILE A 1 101 ? 20.794 1.622 -10.379 1.00 82.44 101 ILE A O 1
ATOM 724 N N . PHE A 1 102 ? 19.659 2.893 -8.923 1.00 75.19 102 PHE A N 1
ATOM 725 C CA . PHE A 1 102 ? 19.632 4.083 -9.771 1.00 75.19 102 PHE A CA 1
ATOM 726 C C . PHE A 1 102 ? 21.045 4.603 -10.063 1.00 75.19 102 PHE A C 1
ATOM 728 O O . PHE A 1 102 ? 21.372 4.867 -11.219 1.00 75.19 102 PHE A O 1
ATOM 735 N N . LEU A 1 103 ? 21.904 4.678 -9.042 1.00 77.00 103 LEU A N 1
ATOM 736 C CA . LEU A 1 103 ? 23.309 5.072 -9.169 1.00 77.00 103 LEU A CA 1
ATOM 737 C C . LEU A 1 103 ? 24.109 4.076 -10.015 1.00 77.00 103 LEU A C 1
ATOM 739 O O . LEU A 1 103 ? 24.872 4.497 -10.884 1.00 77.00 103 LEU A O 1
ATOM 743 N N . PHE A 1 104 ? 23.900 2.770 -9.822 1.00 75.75 104 PHE A N 1
ATOM 744 C CA . PHE A 1 104 ? 24.542 1.733 -10.635 1.00 75.75 104 PHE A CA 1
ATOM 745 C C . PHE A 1 104 ? 24.142 1.855 -12.110 1.00 75.75 104 PHE A C 1
ATOM 747 O O . PHE A 1 104 ? 24.998 1.857 -12.992 1.00 75.75 104 PHE A O 1
ATOM 754 N N . ARG A 1 105 ? 22.849 2.071 -12.378 1.00 72.62 105 ARG A N 1
ATOM 755 C CA . ARG A 1 105 ? 22.331 2.279 -13.736 1.00 72.62 105 ARG A CA 1
ATOM 756 C C . ARG A 1 105 ? 22.875 3.547 -14.389 1.00 72.62 105 ARG A C 1
ATOM 758 O O . ARG A 1 105 ? 23.122 3.550 -15.591 1.00 72.62 105 ARG A O 1
ATOM 765 N N . ILE A 1 106 ? 23.026 4.631 -13.621 1.00 71.44 106 ILE A N 1
ATOM 766 C CA . ILE A 1 106 ? 23.646 5.876 -14.093 1.00 71.44 106 ILE A CA 1
ATOM 767 C C . ILE A 1 106 ? 25.099 5.602 -14.485 1.00 71.44 106 ILE A C 1
ATOM 769 O O . ILE A 1 106 ? 25.485 5.949 -15.598 1.00 71.44 106 ILE A O 1
ATOM 773 N N . ARG A 1 107 ? 25.876 4.930 -13.625 1.00 73.81 107 ARG A N 1
ATOM 774 C CA . ARG A 1 107 ? 27.275 4.570 -13.906 1.00 73.81 107 ARG A CA 1
ATOM 775 C C . ARG A 1 107 ? 27.406 3.760 -15.196 1.00 73.81 107 ARG A C 1
ATOM 777 O O . ARG A 1 107 ? 28.200 4.114 -16.055 1.00 73.81 107 ARG A O 1
ATOM 784 N N . GLU A 1 108 ? 26.583 2.731 -15.358 1.00 66.44 108 GLU A N 1
ATOM 785 C CA . GLU A 1 108 ? 26.593 1.855 -16.535 1.00 66.44 108 GLU A CA 1
ATOM 786 C C . GLU A 1 108 ? 26.241 2.615 -17.829 1.00 66.44 108 GLU A C 1
ATOM 788 O O . GLU A 1 108 ? 26.846 2.404 -18.883 1.00 66.44 108 GLU A O 1
ATOM 793 N N . ARG A 1 109 ? 25.316 3.584 -17.751 1.00 60.78 109 ARG A N 1
ATOM 794 C CA . ARG A 1 109 ? 25.002 4.463 -18.885 1.00 60.78 109 ARG A CA 1
ATOM 795 C C . ARG A 1 109 ? 26.136 5.436 -19.214 1.00 60.78 109 ARG A C 1
ATOM 797 O O . ARG A 1 109 ? 26.351 5.694 -20.393 1.00 60.78 109 ARG A O 1
ATOM 804 N N . PHE A 1 110 ? 26.829 5.978 -18.212 1.00 56.38 110 PHE A N 1
ATOM 805 C CA . PHE A 1 110 ? 27.958 6.891 -18.421 1.00 56.38 110 PHE A CA 1
ATOM 806 C C . PHE A 1 110 ? 29.194 6.169 -18.984 1.00 56.38 110 PHE A C 1
ATOM 808 O O . PHE A 1 110 ? 29.772 6.678 -19.941 1.00 56.38 110 PHE A O 1
ATOM 815 N N . ASP A 1 111 ? 29.521 4.958 -18.510 1.00 56.62 111 ASP A N 1
ATOM 816 C CA . ASP A 1 111 ? 30.608 4.133 -19.077 1.00 56.62 111 ASP A CA 1
ATOM 817 C C . ASP A 1 111 ? 30.361 3.813 -20.567 1.00 56.62 111 ASP A C 1
ATOM 819 O O . ASP A 1 111 ? 31.275 3.858 -21.390 1.00 56.62 111 ASP A O 1
ATOM 823 N N . THR A 1 112 ? 29.107 3.551 -20.954 1.00 56.34 112 THR A N 1
ATOM 824 C CA . THR A 1 112 ? 28.755 3.232 -22.353 1.00 56.34 112 THR A CA 1
ATOM 825 C C . THR A 1 112 ? 28.818 4.461 -23.280 1.00 56.34 112 THR A C 1
ATOM 827 O O . THR A 1 112 ? 29.144 4.346 -24.467 1.00 56.34 112 THR A O 1
ATOM 830 N N . VAL A 1 113 ? 28.503 5.654 -22.760 1.00 54.53 113 VAL A N 1
ATOM 831 C CA . VAL A 1 113 ? 28.509 6.906 -23.539 1.00 54.53 113 VAL A CA 1
ATOM 832 C C . VAL A 1 113 ? 29.935 7.383 -23.823 1.00 54.53 113 VAL A C 1
ATOM 834 O O . VAL A 1 113 ? 30.196 7.840 -24.936 1.00 54.53 113 VAL A O 1
ATOM 837 N N . ASP A 1 114 ? 30.862 7.223 -22.876 1.00 55.72 114 ASP A N 1
ATOM 838 C CA . ASP A 1 114 ? 32.235 7.729 -23.019 1.00 55.72 114 ASP A CA 1
ATOM 839 C C . ASP A 1 114 ? 33.067 6.898 -24.019 1.00 55.72 114 ASP A C 1
ATOM 841 O O . ASP A 1 114 ? 33.732 7.441 -24.904 1.00 55.72 114 ASP A O 1
ATOM 845 N N . LEU A 1 115 ? 32.921 5.565 -24.000 1.00 56.34 115 LEU A N 1
ATOM 846 C CA . LEU A 1 115 ? 33.575 4.661 -24.964 1.00 56.34 115 LEU A CA 1
ATOM 847 C C . LEU A 1 115 ? 33.139 4.930 -26.418 1.00 56.34 115 LEU A C 1
ATOM 849 O O . LEU A 1 115 ? 33.957 4.895 -27.336 1.00 56.34 115 LEU A O 1
ATOM 853 N N . SER A 1 116 ? 31.864 5.276 -26.627 1.00 55.81 116 SE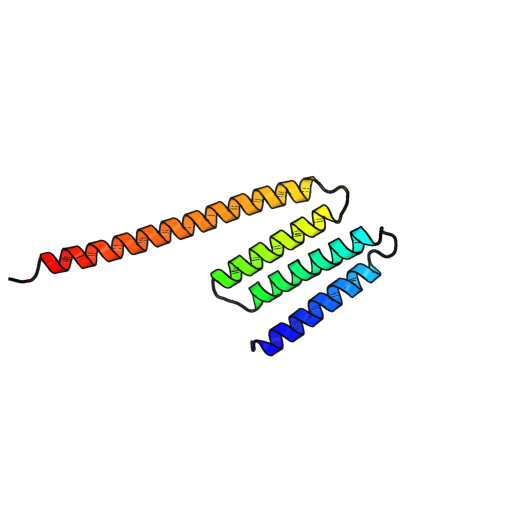R A N 1
ATOM 854 C CA . SER A 1 116 ? 31.310 5.611 -27.949 1.00 55.81 116 SER A CA 1
ATOM 855 C C . SER A 1 116 ? 31.751 6.994 -28.459 1.00 55.81 116 SER A C 1
ATOM 857 O O . SER A 1 116 ? 31.666 7.287 -29.658 1.00 55.81 116 SER A O 1
ATOM 859 N N . ALA A 1 117 ? 32.155 7.896 -27.561 1.00 57.66 117 ALA A N 1
ATOM 860 C CA . ALA A 1 117 ? 32.636 9.232 -27.905 1.00 57.66 117 ALA A CA 1
ATOM 861 C C . ALA A 1 117 ? 34.141 9.232 -28.225 1.00 57.66 117 ALA A C 1
ATOM 863 O O . ALA A 1 117 ? 34.557 9.915 -29.168 1.00 57.66 117 ALA A O 1
ATOM 864 N N . LEU A 1 118 ? 34.928 8.419 -27.507 1.00 57.47 1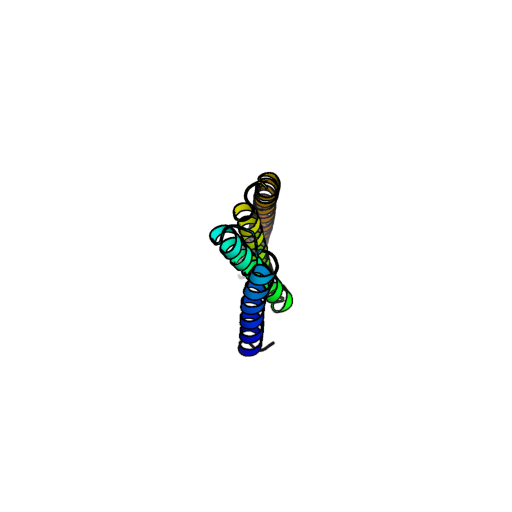18 LEU A N 1
ATOM 865 C CA . LEU A 1 118 ? 36.374 8.281 -27.709 1.00 57.47 118 LEU A CA 1
ATOM 866 C C . LEU A 1 118 ? 36.748 7.525 -28.995 1.00 57.47 118 LEU A C 1
ATOM 868 O O . LEU A 1 118 ? 37.672 7.946 -29.689 1.00 57.47 118 LEU A O 1
ATOM 872 N N . ASP A 1 119 ? 36.032 6.453 -29.353 1.00 58.38 119 ASP A N 1
ATOM 873 C CA . ASP A 1 119 ? 36.371 5.631 -30.534 1.00 58.38 119 ASP A CA 1
ATOM 874 C C . ASP A 1 119 ? 36.175 6.397 -31.859 1.00 58.38 119 ASP A C 1
ATOM 876 O O . ASP A 1 119 ? 36.929 6.266 -32.822 1.00 58.38 119 ASP A O 1
ATOM 880 N N . ARG A 1 120 ? 35.226 7.338 -31.865 1.00 58.66 120 ARG A N 1
ATOM 881 C CA . ARG A 1 120 ? 34.938 8.222 -33.004 1.00 58.66 120 ARG A CA 1
ATOM 882 C C . ARG A 1 120 ? 35.997 9.306 -33.244 1.00 58.66 120 ARG A C 1
ATOM 884 O O . ARG A 1 120 ? 36.002 9.895 -34.317 1.00 58.66 120 ARG A O 1
ATOM 891 N N . HIS A 1 121 ? 36.900 9.549 -32.292 1.00 59.03 121 HIS A N 1
ATOM 892 C CA . HIS A 1 121 ? 38.023 10.486 -32.459 1.00 59.03 121 HIS A CA 1
ATOM 893 C C . HIS A 1 121 ? 39.356 9.788 -32.772 1.00 59.03 121 HIS A C 1
ATOM 895 O O . HIS A 1 121 ? 40.367 10.467 -32.931 1.00 59.03 121 HIS A O 1
ATOM 901 N N . ARG A 1 122 ? 39.389 8.448 -32.863 1.00 60.03 122 ARG A N 1
ATOM 902 C CA . ARG A 1 122 ? 40.628 7.681 -33.089 1.00 60.03 122 ARG A CA 1
ATOM 903 C C . ARG A 1 122 ? 40.677 6.886 -34.398 1.00 60.03 122 ARG A C 1
ATOM 905 O O . ARG A 1 122 ? 41.714 6.301 -34.695 1.00 60.03 122 ARG A O 1
ATOM 912 N N . GLY A 1 123 ? 39.611 6.908 -35.198 1.00 62.38 123 GLY A N 1
ATOM 913 C CA . GLY A 1 123 ? 39.544 6.220 -36.489 1.00 62.38 123 GLY A CA 1
ATOM 914 C C . GLY A 1 123 ? 38.893 7.065 -37.581 1.00 62.38 123 GLY A C 1
ATOM 915 O O . GLY A 1 123 ? 37.755 6.803 -37.959 1.00 62.38 123 GLY A O 1
ATOM 916 N N . GLY A 1 124 ? 39.605 8.067 -38.100 1.00 56.88 124 GLY A N 1
ATOM 917 C CA . GLY A 1 124 ? 39.127 8.851 -39.239 1.00 56.88 124 GLY A CA 1
ATOM 918 C C . GLY A 1 124 ? 40.068 9.974 -39.669 1.00 56.88 124 GLY A C 1
ATOM 919 O O . GLY A 1 124 ? 39.786 11.119 -39.345 1.00 56.88 124 GLY A O 1
ATOM 920 N N . GLN A 1 125 ? 41.089 9.593 -40.451 1.00 42.94 125 GLN A N 1
ATOM 921 C CA . GLN A 1 125 ? 42.017 10.414 -41.259 1.00 42.94 125 GLN A CA 1
ATOM 922 C C . GLN A 1 125 ? 43.017 11.309 -40.518 1.00 42.94 125 GLN A C 1
ATOM 924 O O . GLN A 1 125 ? 42.610 12.277 -39.847 1.00 42.94 125 GLN A O 1
#